Protein AF-A0A978RY92-F1 (afdb_monomer)

Nearest PDB structures (foldseek):
  8hqz-assembly1_H  TM=3.160E-01  e=8.932E-01  Escherichia phage DT57C
  1la2-assembly1_C  TM=4.150E-01  e=4.196E+00  Saccharomyces cerevisiae
  1p1h-assembly1_C  TM=4.274E-01  e=4.726E+00  Saccharomyces cerevisiae
  1p1k-assembly1_B-2  TM=3.735E-01  e=3.116E+00  Saccharomyces cerevisiae
  1p1h-assembly1_D  TM=3.643E-01  e=3.116E+00  Saccharomyces cerevisiae

Solvent-accessible surface area (backbone atoms only — not comparable to full-atom values): 5721 Å² total; per-residue (Å²): 141,58,68,69,63,53,50,52,52,56,50,52,68,73,40,72,51,54,37,87,86,80,67,46,41,30,78,79,38,58,84,89,33,28,59,45,77,81,47,80,47,78,46,82,42,79,45,82,45,76,46,75,44,98,87,73,44,82,44,81,46,79,48,80,45,79,46,44,33,36,36,36,34,26,54,72,78,71,52,68,51,76,45,49,44,70,82,64,69,59,71,83,123

Radius of gyration: 19.97 Å; Cα contacts (8 Å, |Δi|>4): 140; chains: 1; bounding box: 44×35×52 Å

Mean predicted aligned error: 12.14 Å

Sequence (93 aa):
MKFWEDLWQNTKRAFSTSCPKCKKNDADLPSEKRIHRFVVKKHPHYHHHYHQGHDGKLHHQMTIDWEKTVELSCQNCGHTWTIKETEYGWRNR

pLDDT: mean 73.43, std 16.72, range [36.53, 93.31]

Secondary structure (DSSP, 8-state):
--HHHHHHHHHHHTT--B-TTT--BGGGS-GGGSEEEEEEEEEEEEEEEEEE-TTSPEEEEEEEEEEEEEEEEETTT--EEEEEGGGGT----

Foldseek 3Di:
DCVVVVVVVVVVLLQQDQDPVPRDGQVNDDPQQHKDWDDKDKDKDKDWDWDQDPVRDIDIDIDIDIWIKIWIAGSNPRDIDIDTPVVSVPPDD

Structure (mmCIF, N/CA/C/O backbone):
data_AF-A0A978RY92-F1
#
_entry.id   AF-A0A978RY92-F1
#
loop_
_atom_site.group_PDB
_atom_site.id
_atom_site.type_symbol
_atom_site.label_atom_id
_atom_site.label_alt_id
_atom_site.label_comp_id
_atom_site.label_asym_id
_atom_site.label_entity_id
_atom_site.label_seq_id
_atom_site.pdbx_PDB_ins_code
_atom_site.Cartn_x
_atom_site.Cartn_y
_atom_site.Cartn_z
_atom_site.occupancy
_atom_site.B_iso_or_equiv
_atom_site.auth_seq_id
_atom_site.auth_comp_id
_atom_site.auth_asym_id
_atom_site.auth_atom_id
_atom_site.pdbx_PDB_model_num
ATOM 1 N N . MET A 1 1 ? 12.267 -25.031 20.173 1.00 44.38 1 MET A N 1
ATOM 2 C CA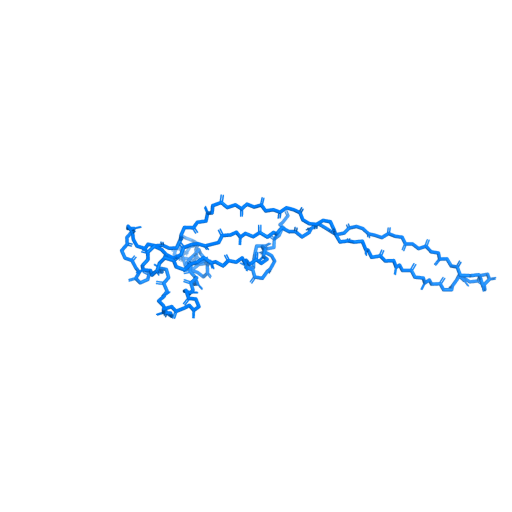 . MET A 1 1 ? 11.134 -24.776 19.259 1.00 44.38 1 MET A CA 1
ATOM 3 C C . MET A 1 1 ? 10.707 -23.320 19.442 1.00 44.38 1 MET A C 1
ATOM 5 O O . MET A 1 1 ? 10.224 -23.006 20.515 1.00 44.38 1 MET A O 1
ATOM 9 N N . LYS A 1 2 ? 10.988 -22.425 18.481 1.00 56.38 2 LYS A N 1
ATOM 10 C CA . LYS A 1 2 ? 10.624 -20.982 18.528 1.00 56.38 2 LYS A CA 1
ATOM 11 C C . LYS A 1 2 ? 10.001 -20.456 17.225 1.00 56.38 2 LYS A C 1
ATOM 13 O O . LYS A 1 2 ? 9.631 -19.297 17.134 1.00 56.38 2 LYS A O 1
ATOM 18 N N . PHE A 1 3 ? 9.841 -21.327 16.227 1.00 55.97 3 PHE A N 1
ATOM 19 C CA . PHE A 1 3 ? 9.391 -20.949 14.887 1.00 55.97 3 PHE A CA 1
ATOM 20 C C . PHE A 1 3 ? 8.003 -20.288 14.881 1.00 55.97 3 PHE A C 1
ATOM 22 O O . PHE A 1 3 ? 7.800 -19.326 14.156 1.00 55.97 3 PHE A O 1
ATOM 29 N N . TRP A 1 4 ? 7.072 -20.758 15.719 1.00 44.50 4 TRP A N 1
ATOM 30 C CA . TRP A 1 4 ? 5.702 -20.234 15.777 1.00 44.50 4 TRP A CA 1
ATOM 31 C C . TRP A 1 4 ? 5.578 -18.878 16.488 1.00 44.50 4 TRP A C 1
ATOM 33 O O . TRP A 1 4 ? 4.825 -18.025 16.024 1.00 44.50 4 TRP A O 1
ATOM 43 N N . GLU A 1 5 ? 6.335 -18.643 17.563 1.00 47.00 5 GLU A N 1
ATOM 44 C CA . GLU A 1 5 ? 6.367 -17.335 18.240 1.00 47.00 5 GLU A CA 1
ATOM 45 C C . GLU A 1 5 ? 7.045 -16.266 17.376 1.00 47.00 5 GLU A C 1
ATOM 47 O O . GLU A 1 5 ? 6.540 -15.147 17.290 1.00 47.00 5 GLU A O 1
ATOM 52 N N . ASP A 1 6 ? 8.120 -16.619 16.662 1.00 47.19 6 ASP A N 1
ATOM 53 C CA . ASP A 1 6 ? 8.768 -15.735 15.685 1.00 47.19 6 ASP A CA 1
ATOM 54 C C . ASP A 1 6 ? 7.877 -15.466 14.462 1.00 47.19 6 ASP A C 1
ATOM 56 O O . ASP A 1 6 ? 7.851 -14.341 13.956 1.00 47.19 6 ASP A O 1
ATOM 60 N N . LEU A 1 7 ? 7.086 -16.451 14.008 1.00 45.19 7 LEU A N 1
ATOM 61 C CA . LEU A 1 7 ? 6.098 -16.238 12.944 1.00 45.19 7 LEU A CA 1
ATOM 62 C C . LEU A 1 7 ? 4.996 -15.273 13.388 1.00 45.19 7 LEU A C 1
ATOM 64 O O . LEU A 1 7 ? 4.593 -14.414 12.610 1.00 45.19 7 LEU A O 1
ATOM 68 N N . TRP A 1 8 ? 4.532 -15.398 14.635 1.00 46.56 8 TRP A N 1
ATOM 69 C CA . TRP A 1 8 ? 3.501 -14.540 15.221 1.00 46.56 8 TRP A CA 1
ATOM 70 C C . TRP A 1 8 ? 4.005 -13.113 15.491 1.00 46.56 8 TRP A C 1
ATOM 72 O O . TRP A 1 8 ? 3.284 -12.134 15.300 1.00 46.56 8 TRP A O 1
ATOM 82 N N . GLN A 1 9 ? 5.264 -12.964 15.909 1.00 43.72 9 GLN A N 1
ATOM 83 C CA . GLN A 1 9 ? 5.929 -11.664 16.050 1.00 43.72 9 GLN A CA 1
ATOM 84 C C . GLN A 1 9 ? 6.149 -10.993 14.679 1.00 43.72 9 GLN A C 1
ATOM 86 O O . GLN A 1 9 ? 5.900 -9.793 14.539 1.00 43.72 9 GLN A O 1
ATOM 91 N N . ASN A 1 10 ? 6.534 -11.751 13.643 1.00 42.38 10 ASN A N 1
ATOM 92 C CA . ASN A 1 10 ? 6.671 -11.221 12.279 1.00 42.38 10 ASN A CA 1
ATOM 93 C C . ASN A 1 10 ? 5.325 -10.868 11.637 1.00 42.38 10 ASN A C 1
ATOM 95 O O . ASN A 1 10 ? 5.240 -9.854 10.945 1.00 42.38 10 ASN A O 1
ATOM 99 N N . THR A 1 11 ? 4.259 -11.633 11.892 1.00 44.16 11 THR A N 1
ATOM 100 C CA . THR A 1 11 ? 2.914 -11.249 11.444 1.00 44.16 11 THR A CA 1
ATOM 101 C C . THR A 1 11 ? 2.408 -10.027 12.198 1.00 44.16 11 THR A C 1
ATOM 103 O O . THR A 1 11 ? 1.885 -9.130 11.551 1.00 44.16 11 THR A O 1
ATOM 106 N N . LYS A 1 12 ? 2.654 -9.889 13.511 1.00 42.47 12 LYS A N 1
ATOM 107 C CA . LYS A 1 12 ? 2.370 -8.652 14.276 1.00 42.47 12 LYS A CA 1
ATOM 108 C C . LYS A 1 12 ? 3.036 -7.408 13.691 1.00 42.47 12 LYS A C 1
ATOM 110 O O . LYS A 1 12 ? 2.421 -6.345 13.689 1.00 42.47 12 LYS A O 1
ATOM 115 N N . ARG A 1 13 ? 4.245 -7.533 13.137 1.00 41.19 13 ARG A N 1
ATOM 116 C CA . ARG A 1 13 ? 4.917 -6.432 12.425 1.00 41.19 13 ARG A CA 1
ATOM 117 C C . ARG A 1 13 ? 4.191 -6.001 11.144 1.00 41.19 13 ARG A C 1
ATOM 119 O O . ARG A 1 13 ? 4.333 -4.853 10.743 1.00 41.19 13 ARG A O 1
ATOM 126 N N . ALA A 1 14 ? 3.368 -6.872 10.558 1.00 41.19 14 ALA A N 1
ATOM 127 C CA . ALA A 1 14 ? 2.467 -6.546 9.452 1.00 41.19 14 ALA A CA 1
ATOM 128 C C . ALA A 1 14 ? 1.118 -5.929 9.904 1.00 41.19 14 ALA A C 1
ATOM 130 O O . ALA A 1 14 ? 0.330 -5.531 9.050 1.00 41.19 14 ALA A O 1
ATOM 131 N N . PHE A 1 15 ? 0.864 -5.806 11.218 1.00 49.31 15 PHE A N 1
ATOM 132 C CA . PHE A 1 15 ? -0.351 -5.217 11.817 1.00 49.31 15 PHE A CA 1
ATOM 133 C C . PHE A 1 15 ? -0.125 -3.832 12.463 1.00 49.31 15 PHE A C 1
ATOM 135 O O . PHE A 1 15 ? -0.980 -3.336 13.198 1.00 49.31 15 PHE A O 1
ATOM 142 N N . SER A 1 16 ? 0.997 -3.154 12.196 1.00 54.69 16 SER A N 1
ATOM 143 C CA . SER A 1 16 ? 1.218 -1.765 12.644 1.00 54.69 16 SER A CA 1
ATOM 144 C C . SER A 1 16 ? 0.543 -0.743 11.725 1.00 54.69 16 SER A C 1
ATOM 146 O O . SER A 1 16 ? 1.140 0.248 11.314 1.00 54.69 16 SER A O 1
ATOM 148 N N . THR A 1 17 ? -0.723 -0.971 11.387 1.00 68.25 17 THR A N 1
ATOM 149 C CA . THR A 1 17 ? -1.532 0.030 10.703 1.00 68.25 17 THR A CA 1
ATOM 150 C C . THR A 1 17 ? -2.022 1.030 11.737 1.00 68.25 17 THR A C 1
ATOM 152 O O . THR A 1 17 ? -2.991 0.781 12.450 1.00 68.25 17 THR A O 1
ATOM 155 N N . SER A 1 18 ? -1.352 2.167 11.865 1.00 80.62 18 SER A N 1
ATOM 156 C CA . SER A 1 18 ? -1.909 3.288 12.619 1.00 80.62 18 SER A CA 1
ATOM 157 C C . SER A 1 18 ? -2.849 4.067 11.710 1.00 80.62 18 SER A C 1
ATOM 159 O O . SER A 1 18 ? -2.481 4.438 10.597 1.00 80.62 18 SER A O 1
ATOM 161 N N . CYS A 1 19 ? -4.064 4.351 12.172 1.00 83.38 19 CYS A N 1
ATOM 162 C CA . CYS A 1 19 ? -4.923 5.287 11.459 1.00 83.38 19 CYS A CA 1
ATOM 163 C C . CYS A 1 19 ? -4.278 6.684 11.494 1.00 83.38 19 CYS A C 1
ATOM 165 O O . CYS A 1 19 ? -4.079 7.212 12.592 1.00 83.38 19 CYS A O 1
ATOM 167 N N . PRO A 1 20 ? -3.994 7.330 10.350 1.00 83.81 20 PRO A N 1
ATOM 168 C CA . PRO A 1 20 ? -3.319 8.628 10.333 1.00 83.81 20 PRO A CA 1
ATOM 169 C C . PRO A 1 20 ? -4.161 9.734 10.984 1.00 83.81 20 PRO A C 1
ATOM 171 O O . PRO A 1 20 ? -3.615 10.690 11.530 1.00 83.81 20 PRO A O 1
ATOM 174 N N . LYS A 1 21 ? -5.493 9.581 10.995 1.00 87.88 21 LYS A N 1
ATOM 175 C CA . LYS A 1 21 ? -6.417 10.556 11.586 1.00 87.88 21 LYS A CA 1
ATOM 176 C C . LYS A 1 21 ? -6.519 10.436 13.105 1.00 87.88 21 LYS A C 1
ATOM 178 O O . LYS A 1 21 ? -6.346 11.424 13.808 1.00 87.88 21 LYS A O 1
ATOM 183 N N . CYS A 1 22 ? -6.816 9.245 13.630 1.00 87.56 22 CYS A N 1
ATOM 184 C CA . CYS A 1 22 ? -7.033 9.058 15.072 1.00 87.56 22 CYS A CA 1
ATOM 185 C C . CYS A 1 22 ? -5.813 8.503 15.820 1.00 87.56 22 CYS A C 1
ATOM 187 O O . CYS A 1 22 ? -5.893 8.297 17.029 1.00 87.56 22 CYS A O 1
ATOM 189 N N . LYS A 1 23 ? -4.708 8.231 15.110 1.00 85.00 23 LYS A N 1
ATOM 190 C CA . LYS A 1 23 ? -3.436 7.695 15.630 1.00 85.00 23 LYS A CA 1
ATOM 191 C C . LYS A 1 23 ? -3.581 6.411 16.457 1.00 85.00 23 LYS A C 1
ATOM 193 O O . LYS A 1 23 ? -2.713 6.085 17.258 1.00 85.00 23 LYS A O 1
ATOM 198 N N . LYS A 1 24 ? -4.686 5.682 16.275 1.00 83.19 24 LYS A N 1
ATOM 199 C CA . LYS A 1 24 ? -4.918 4.378 16.905 1.00 83.19 24 LYS A CA 1
ATOM 200 C C . LYS A 1 24 ? -4.299 3.299 16.037 1.00 83.19 24 LYS A C 1
ATOM 202 O O . LYS A 1 24 ? -4.520 3.307 14.826 1.00 83.19 24 LYS A O 1
ATOM 207 N N . ASN A 1 25 ? -3.552 2.396 16.660 1.00 81.69 25 ASN A N 1
ATOM 208 C CA . ASN A 1 25 ? -3.050 1.213 15.980 1.00 81.69 25 ASN A CA 1
ATOM 209 C C . ASN A 1 25 ? -4.166 0.189 15.847 1.00 81.69 25 ASN A C 1
ATOM 211 O O . ASN A 1 25 ? -4.943 -0.000 16.780 1.00 81.69 25 ASN A O 1
ATOM 215 N N . ASP A 1 26 ? -4.196 -0.504 14.715 1.00 79.06 26 ASP A N 1
ATOM 216 C CA . ASP A 1 26 ? -5.105 -1.621 14.475 1.00 79.06 26 ASP A CA 1
ATOM 217 C C . ASP A 1 26 ? -5.043 -2.679 15.585 1.00 79.06 26 ASP A C 1
ATOM 219 O O . ASP A 1 26 ? -6.073 -3.116 16.096 1.00 79.06 26 ASP A O 1
ATOM 223 N N . ALA A 1 27 ? -3.825 -3.019 16.020 1.00 76.19 27 ALA A N 1
ATOM 224 C CA . ALA A 1 27 ? -3.580 -4.017 17.058 1.00 76.19 27 ALA A CA 1
ATOM 225 C C . ALA A 1 27 ? -4.209 -3.670 18.422 1.00 76.19 27 ALA A C 1
ATOM 227 O O . ALA A 1 27 ? -4.501 -4.580 19.197 1.00 76.19 27 ALA A O 1
ATOM 228 N N . ASP A 1 28 ? -4.434 -2.380 18.697 1.00 79.88 28 ASP A N 1
ATOM 229 C CA . ASP A 1 28 ? -5.023 -1.884 19.947 1.00 79.88 28 ASP A CA 1
ATOM 230 C C . ASP A 1 28 ? -6.556 -1.741 19.864 1.00 79.88 28 ASP A C 1
ATOM 232 O O . ASP A 1 28 ? -7.205 -1.379 20.849 1.00 79.88 28 ASP A O 1
ATOM 236 N N . LEU A 1 29 ? -7.159 -1.978 18.691 1.00 75.06 29 LEU A N 1
ATOM 237 C CA . LEU A 1 29 ? -8.598 -1.840 18.475 1.00 75.06 29 LEU A CA 1
ATOM 238 C C . LEU A 1 29 ? -9.316 -3.193 18.648 1.00 75.06 29 LEU A C 1
ATOM 240 O O . LEU A 1 29 ? -8.817 -4.233 18.197 1.00 75.06 29 LEU A O 1
ATOM 244 N N . PRO A 1 30 ? -10.516 -3.206 19.266 1.00 79.56 30 PRO A N 1
ATOM 245 C CA . PRO A 1 30 ? -11.362 -4.397 19.279 1.00 79.56 30 PRO A CA 1
ATOM 246 C C . PRO A 1 30 ? -11.703 -4.801 17.840 1.00 79.56 30 PRO A C 1
ATOM 248 O O . PRO A 1 30 ? -11.730 -3.948 16.953 1.00 79.56 30 PRO A O 1
ATOM 251 N N . SER A 1 31 ? -11.967 -6.089 17.598 1.00 74.88 31 SER A N 1
ATOM 252 C CA . SER A 1 31 ? -12.149 -6.661 16.251 1.00 74.88 31 SER A CA 1
ATOM 253 C C . SER A 1 31 ? -13.126 -5.880 15.368 1.00 74.88 31 SER A C 1
ATOM 255 O O . SER A 1 31 ? -12.861 -5.701 14.187 1.00 74.88 31 SER A O 1
ATOM 257 N N . GLU A 1 32 ? -14.204 -5.357 15.950 1.00 79.25 32 GLU A N 1
ATOM 258 C CA . GLU A 1 32 ? -15.244 -4.576 15.262 1.00 79.25 32 GLU A CA 1
ATOM 259 C C . GLU A 1 32 ? -14.796 -3.164 14.845 1.00 79.25 32 GLU A C 1
ATOM 261 O O . GLU A 1 32 ? -15.428 -2.532 14.005 1.00 79.25 32 GLU A O 1
ATOM 266 N N . LYS A 1 33 ? -13.712 -2.645 15.435 1.00 78.94 33 LYS A N 1
ATOM 267 C CA . LYS A 1 33 ? -13.183 -1.293 15.186 1.00 78.94 33 LYS A CA 1
ATOM 268 C C . LYS A 1 33 ? -11.853 -1.291 14.436 1.00 78.94 33 LYS A C 1
ATOM 270 O O . LYS A 1 33 ? -11.266 -0.219 14.264 1.00 78.94 33 LYS A O 1
ATOM 275 N N . ARG A 1 34 ? -11.383 -2.460 13.996 1.00 81.38 34 ARG A N 1
ATOM 276 C CA . ARG A 1 34 ? -10.128 -2.624 13.255 1.00 81.38 34 ARG A CA 1
ATOM 277 C C . ARG A 1 34 ? -10.131 -1.882 11.923 1.00 81.38 34 ARG A C 1
ATOM 279 O O . ARG A 1 34 ? -11.155 -1.423 11.425 1.00 81.38 34 ARG A O 1
ATOM 286 N N . ILE A 1 35 ? -8.955 -1.709 11.352 1.00 83.94 35 ILE A N 1
ATOM 287 C CA . ILE A 1 35 ? -8.747 -1.071 10.063 1.00 83.94 35 ILE A CA 1
ATOM 288 C C . ILE A 1 35 ? -8.971 -2.131 8.986 1.00 83.94 35 ILE A C 1
ATOM 290 O O . ILE A 1 35 ? -8.227 -3.099 8.862 1.00 83.94 35 ILE A O 1
ATOM 294 N N . HIS A 1 36 ? -10.036 -1.957 8.213 1.00 82.69 36 HIS A N 1
ATOM 295 C CA . HIS A 1 36 ? -10.407 -2.876 7.148 1.00 82.69 36 HIS A CA 1
ATOM 296 C C . HIS A 1 36 ? -9.677 -2.541 5.845 1.00 82.69 36 HIS A C 1
ATOM 298 O O . HIS A 1 36 ? -9.380 -1.380 5.558 1.00 82.69 36 HIS A O 1
ATOM 304 N N . ARG A 1 37 ? -9.448 -3.573 5.029 1.00 79.81 37 ARG A N 1
ATOM 305 C CA . ARG A 1 37 ? -8.822 -3.502 3.705 1.00 79.81 37 ARG A CA 1
ATOM 306 C C . ARG A 1 37 ? -9.846 -3.914 2.656 1.00 79.81 37 ARG A C 1
ATOM 308 O O . ARG A 1 37 ? -10.326 -5.042 2.709 1.00 79.81 37 ARG A O 1
ATOM 315 N N . PHE A 1 38 ? -10.161 -3.032 1.710 1.00 71.44 38 PHE A N 1
ATOM 316 C CA . PHE A 1 38 ? -11.306 -3.258 0.816 1.00 71.44 38 PHE A CA 1
ATOM 317 C C . PHE A 1 38 ? -10.967 -3.314 -0.674 1.00 71.44 38 PHE A C 1
ATOM 319 O O . PHE A 1 38 ? -11.625 -4.051 -1.403 1.00 71.44 38 PHE A O 1
ATOM 326 N N . VAL A 1 39 ? -9.949 -2.592 -1.155 1.00 67.38 39 VAL A N 1
ATOM 327 C CA . VAL A 1 39 ? -9.729 -2.462 -2.608 1.00 67.38 39 VAL A CA 1
ATOM 328 C C . VAL A 1 39 ? -8.249 -2.507 -2.953 1.00 67.38 39 VAL A C 1
ATOM 330 O O . VAL A 1 39 ? -7.455 -1.805 -2.336 1.00 67.38 39 VAL A O 1
ATOM 333 N N . VAL A 1 40 ? -7.892 -3.309 -3.962 1.00 74.00 40 VAL A N 1
ATOM 334 C CA . VAL A 1 40 ? -6.569 -3.300 -4.601 1.00 74.00 40 VAL A CA 1
ATOM 335 C C . VAL A 1 40 ? -6.712 -2.715 -6.005 1.00 74.00 40 VAL A C 1
ATOM 337 O O . VAL A 1 40 ? -7.390 -3.308 -6.843 1.00 74.00 40 VAL A O 1
ATOM 340 N N . LYS A 1 41 ? -6.076 -1.575 -6.286 1.00 74.31 41 LYS 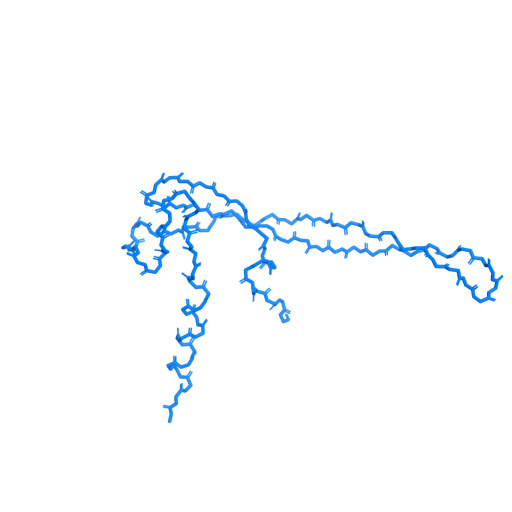A N 1
ATOM 341 C CA . LYS A 1 41 ? -5.977 -1.019 -7.648 1.00 74.31 41 LYS A CA 1
ATOM 342 C C . LYS A 1 41 ? -4.571 -1.252 -8.189 1.00 74.31 41 LYS A C 1
ATOM 344 O O . LYS A 1 41 ? -3.603 -1.150 -7.447 1.00 74.31 41 LYS A O 1
ATOM 349 N N . LYS A 1 42 ? -4.455 -1.587 -9.476 1.00 77.44 42 LYS A N 1
ATOM 350 C CA . LYS A 1 42 ? -3.171 -1.735 -10.178 1.00 77.44 42 LYS A CA 1
ATOM 351 C C . LYS A 1 42 ? -2.965 -0.527 -11.086 1.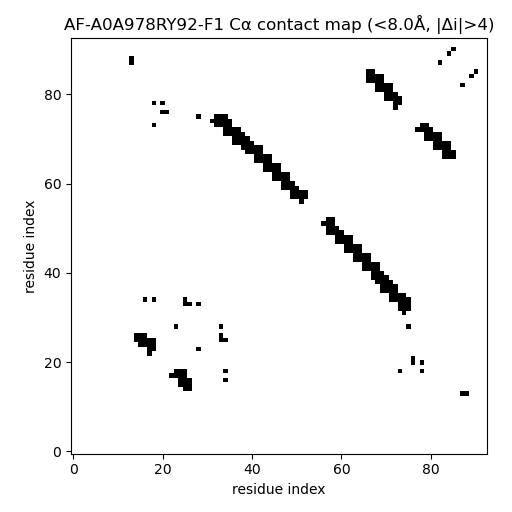00 77.44 42 LYS A C 1
ATOM 353 O O . LYS A 1 42 ? -3.790 -0.283 -11.961 1.00 77.44 42 LYS A O 1
ATOM 358 N N . HIS A 1 43 ? -1.876 0.197 -10.883 1.00 74.88 43 HIS A N 1
ATOM 359 C CA . HIS A 1 43 ? -1.465 1.338 -11.687 1.00 74.88 43 HIS A CA 1
ATOM 360 C C . HIS A 1 43 ? -0.190 0.969 -12.459 1.00 74.88 43 HIS A C 1
ATOM 362 O O . HIS A 1 43 ? 0.830 0.691 -11.823 1.00 74.88 43 HIS A O 1
ATOM 368 N N . PRO A 1 44 ? -0.225 0.915 -13.803 1.00 80.38 44 PRO A N 1
ATOM 369 C CA . PRO A 1 44 ? 0.984 0.745 -14.597 1.00 80.38 44 PRO A CA 1
ATOM 370 C C . PRO A 1 44 ? 1.783 2.051 -14.600 1.00 80.38 44 PRO A C 1
ATOM 372 O O . PRO A 1 44 ? 1.255 3.115 -14.924 1.00 80.38 44 PRO A O 1
ATOM 375 N N . HIS A 1 45 ? 3.060 1.959 -14.261 1.00 78.69 45 HIS A N 1
ATOM 376 C CA . HIS A 1 45 ? 4.035 3.037 -14.340 1.00 78.69 45 HIS A CA 1
ATOM 377 C C . HIS A 1 45 ? 5.011 2.722 -15.465 1.00 78.69 45 HIS A C 1
ATOM 379 O O . HIS A 1 45 ? 5.672 1.685 -15.470 1.00 78.69 45 HIS A O 1
ATOM 385 N N . TYR A 1 46 ? 5.069 3.614 -16.444 1.00 85.25 46 TYR A N 1
ATOM 386 C CA . TYR A 1 46 ? 5.926 3.468 -17.610 1.00 85.25 46 TYR A CA 1
ATOM 387 C C . TYR A 1 46 ? 7.211 4.258 -17.393 1.00 85.25 46 TYR A C 1
ATOM 389 O O . TYR A 1 46 ? 7.178 5.475 -17.212 1.00 85.25 46 TYR A O 1
ATOM 397 N N . HIS A 1 47 ? 8.346 3.572 -17.432 1.00 83.25 47 HIS A N 1
ATOM 398 C CA . HIS A 1 47 ? 9.662 4.182 -17.315 1.00 83.25 47 HIS A CA 1
ATOM 399 C C . HIS A 1 47 ? 10.347 4.170 -1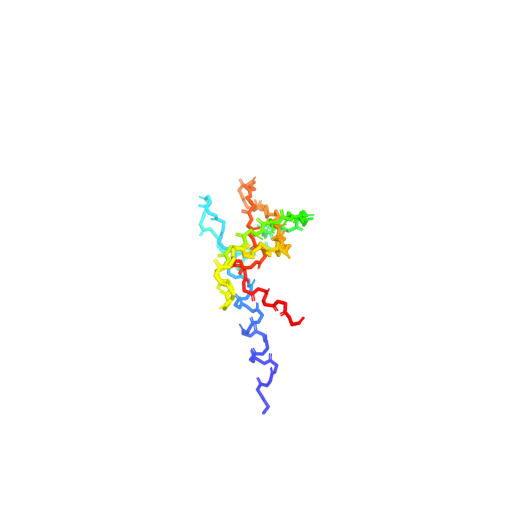8.680 1.00 83.25 47 HIS A C 1
ATOM 401 O O . HIS A 1 47 ? 10.479 3.128 -19.324 1.00 83.25 47 HIS A O 1
ATOM 407 N N . HIS A 1 48 ? 10.774 5.348 -19.128 1.00 89.88 48 HIS A N 1
ATOM 408 C CA . HIS A 1 48 ? 11.503 5.523 -20.378 1.00 89.88 48 HIS A CA 1
ATOM 409 C C . HIS A 1 48 ? 12.979 5.745 -20.053 1.00 89.88 48 HIS A C 1
ATOM 411 O O . HIS A 1 48 ? 13.334 6.727 -19.404 1.00 89.88 48 HIS A O 1
ATOM 417 N N . HIS A 1 49 ? 13.828 4.839 -20.520 1.00 87.06 49 HIS A N 1
ATOM 418 C CA . HIS A 1 49 ? 15.274 4.882 -20.350 1.00 87.06 49 HIS A CA 1
ATOM 419 C C . HIS A 1 49 ? 15.914 5.212 -21.692 1.00 87.06 49 HIS A C 1
ATOM 421 O O . HIS A 1 49 ? 15.616 4.576 -22.703 1.00 87.06 49 HIS A O 1
ATOM 427 N N . TYR A 1 50 ? 16.807 6.194 -21.701 1.00 91.44 50 TYR A N 1
ATOM 428 C CA . TYR A 1 50 ? 17.610 6.533 -22.870 1.00 91.44 50 TYR A CA 1
ATOM 429 C C . TYR A 1 50 ? 19.076 6.343 -22.503 1.00 91.44 50 TYR A C 1
ATOM 431 O O . TYR A 1 50 ? 19.537 6.902 -21.511 1.00 91.44 50 TYR A O 1
ATOM 439 N N . HIS A 1 51 ? 19.800 5.541 -23.276 1.00 88.62 51 HIS A N 1
ATOM 440 C CA . HIS A 1 51 ? 21.228 5.315 -23.067 1.00 88.62 51 HIS A CA 1
ATOM 441 C C . HIS A 1 51 ? 21.981 5.458 -24.385 1.00 88.62 51 HIS A C 1
ATOM 443 O O . HIS A 1 51 ? 21.452 5.141 -25.448 1.00 88.62 51 HIS A O 1
ATOM 449 N N . GLN A 1 52 ? 23.210 5.964 -24.325 1.00 93.31 52 GLN A N 1
ATOM 450 C CA . GLN A 1 52 ? 24.066 6.040 -25.501 1.00 93.31 52 GLN A CA 1
ATOM 451 C C . GLN A 1 52 ? 24.733 4.679 -25.722 1.00 93.31 52 GLN A C 1
ATOM 453 O O . GLN A 1 52 ? 25.418 4.165 -24.838 1.00 93.31 52 GLN A O 1
ATOM 458 N N . GLY A 1 53 ? 24.491 4.080 -26.884 1.00 87.25 53 GLY A N 1
ATOM 459 C CA . GLY A 1 53 ? 25.137 2.853 -27.321 1.00 87.25 53 GLY A CA 1
ATOM 460 C C . GLY A 1 53 ? 26.616 3.072 -27.637 1.00 87.25 53 GLY A C 1
ATOM 461 O O . GLY A 1 53 ? 27.071 4.191 -27.878 1.00 87.25 53 GLY A O 1
ATOM 462 N N . HIS A 1 54 ? 27.379 1.978 -27.672 1.00 85.62 54 HIS A N 1
ATOM 463 C CA . HIS A 1 54 ? 28.794 1.987 -28.070 1.00 85.62 54 HIS A CA 1
ATOM 464 C C . HIS A 1 54 ? 29.022 2.488 -29.509 1.00 85.62 54 HIS A C 1
ATOM 466 O O . HIS A 1 54 ? 30.130 2.885 -29.855 1.00 85.62 54 HIS A O 1
ATOM 472 N N . ASP A 1 55 ? 27.983 2.482 -30.343 1.00 91.31 55 ASP A N 1
ATOM 473 C CA . ASP A 1 55 ? 27.962 3.035 -31.699 1.00 91.31 55 ASP A CA 1
ATOM 474 C C . ASP A 1 55 ? 27.675 4.551 -31.732 1.00 91.31 55 ASP A C 1
ATOM 476 O O . ASP A 1 55 ? 27.530 5.136 -32.805 1.00 91.31 55 ASP A O 1
ATOM 480 N N . GLY A 1 56 ? 27.575 5.193 -30.563 1.00 89.31 56 GLY A N 1
ATOM 481 C CA . GLY A 1 56 ? 27.296 6.618 -30.408 1.00 89.31 56 GLY A CA 1
ATOM 482 C C . GLY A 1 56 ? 25.821 6.995 -30.565 1.00 89.31 56 GLY A C 1
ATOM 483 O O . GLY A 1 56 ? 25.492 8.174 -30.406 1.00 89.31 56 GLY A O 1
ATOM 484 N N . LYS A 1 57 ? 24.924 6.036 -30.841 1.00 90.94 57 LYS A N 1
ATOM 485 C CA . LYS A 1 57 ? 23.488 6.293 -31.020 1.00 90.94 57 LYS A CA 1
ATOM 486 C C . LYS A 1 57 ? 22.740 6.286 -29.694 1.00 90.94 57 LYS A C 1
ATOM 488 O O . LYS A 1 57 ? 23.100 5.585 -28.757 1.00 90.94 57 LYS A O 1
ATOM 493 N N . LEU A 1 58 ? 21.658 7.056 -29.622 1.00 88.94 58 LEU A N 1
ATOM 494 C CA . LEU A 1 58 ? 20.724 7.008 -28.499 1.00 88.94 58 LEU A CA 1
ATOM 495 C C . LEU A 1 58 ? 19.784 5.815 -28.666 1.00 88.94 58 LEU A C 1
ATOM 497 O O . LEU A 1 58 ? 19.022 5.741 -29.628 1.00 88.94 58 LEU A O 1
ATOM 501 N N . HIS A 1 59 ? 19.834 4.889 -27.718 1.00 88.81 59 HIS A N 1
ATOM 502 C CA . HIS A 1 59 ? 18.921 3.763 -27.616 1.00 88.81 59 HIS A CA 1
ATOM 503 C C . HIS A 1 59 ? 17.804 4.104 -26.633 1.00 88.81 59 HIS A C 1
ATOM 505 O O . HIS A 1 59 ? 18.062 4.569 -25.520 1.00 88.81 59 HIS A O 1
ATOM 511 N N . HIS A 1 60 ? 16.561 3.855 -27.042 1.00 92.38 60 HIS A N 1
ATOM 512 C CA . HIS A 1 60 ? 15.382 3.982 -26.190 1.00 92.38 60 HIS A CA 1
ATOM 513 C C . HIS A 1 60 ? 14.953 2.600 -25.699 1.00 92.38 60 HIS A C 1
ATOM 515 O O . HIS A 1 60 ? 14.779 1.673 -26.486 1.00 92.38 60 HIS A O 1
ATOM 521 N N . GLN A 1 61 ? 14.777 2.469 -24.389 1.00 90.56 61 GLN A N 1
ATOM 522 C CA . GLN A 1 61 ? 14.241 1.283 -23.741 1.00 90.56 61 GLN A CA 1
ATOM 523 C C . GLN A 1 61 ? 13.069 1.689 -22.851 1.00 90.56 61 GLN A C 1
ATOM 525 O O . GLN A 1 61 ? 13.142 2.659 -22.101 1.00 90.56 61 GLN A O 1
ATOM 530 N N . MET A 1 62 ? 11.977 0.935 -22.921 1.00 89.06 62 MET A N 1
ATOM 531 C CA . MET A 1 62 ? 10.784 1.167 -22.115 1.00 89.06 62 MET A CA 1
ATOM 532 C C . MET A 1 62 ? 10.588 -0.003 -21.156 1.00 89.06 62 MET A C 1
ATOM 534 O O . MET A 1 62 ? 10.592 -1.158 -21.582 1.00 89.06 62 MET A O 1
ATOM 538 N N . THR A 1 63 ? 10.417 0.291 -19.870 1.00 86.31 63 THR A N 1
ATOM 539 C CA . THR A 1 63 ? 10.054 -0.698 -18.849 1.00 86.31 63 THR A CA 1
ATOM 540 C C . THR A 1 63 ? 8.708 -0.339 -18.228 1.00 86.31 63 THR A C 1
ATOM 542 O O . THR A 1 63 ? 8.309 0.827 -18.211 1.00 86.31 63 THR A O 1
ATOM 545 N N . ILE A 1 64 ? 7.978 -1.352 -17.760 1.00 82.25 64 ILE A N 1
ATOM 546 C CA . ILE A 1 64 ? 6.657 -1.194 -17.143 1.00 82.25 64 ILE A CA 1
ATOM 547 C C . ILE A 1 64 ? 6.719 -1.787 -15.741 1.00 82.25 64 ILE A C 1
ATOM 549 O O . ILE A 1 64 ? 6.957 -2.986 -15.594 1.00 82.25 64 ILE A O 1
ATOM 553 N N . ASP A 1 65 ? 6.448 -0.963 -14.738 1.00 79.00 65 ASP A N 1
ATOM 554 C CA . ASP A 1 65 ? 6.299 -1.371 -13.347 1.00 79.00 65 ASP A CA 1
ATOM 555 C C . ASP A 1 65 ? 4.826 -1.322 -12.945 1.00 79.00 65 ASP A C 1
ATOM 557 O O . ASP A 1 65 ? 4.098 -0.388 -13.271 1.00 79.00 65 ASP A O 1
ATOM 561 N N . TRP A 1 66 ? 4.353 -2.344 -12.236 1.00 75.50 66 TRP A N 1
ATOM 562 C CA . TRP A 1 66 ? 2.966 -2.403 -11.776 1.00 75.50 66 TRP A CA 1
ATOM 563 C C . TRP A 1 66 ? 2.903 -2.063 -10.295 1.00 75.50 66 TRP A C 1
ATOM 565 O O . TRP A 1 66 ? 3.276 -2.867 -9.441 1.00 75.50 66 TRP A O 1
ATOM 575 N N . GLU A 1 67 ? 2.373 -0.889 -9.977 1.00 78.31 67 GLU A N 1
ATOM 576 C CA . GLU A 1 67 ? 2.139 -0.485 -8.599 1.00 78.31 67 GLU A CA 1
ATOM 577 C C . GLU A 1 67 ? 0.749 -0.935 -8.158 1.00 78.31 67 GLU A C 1
ATOM 579 O O . GLU A 1 67 ? -0.255 -0.637 -8.803 1.00 78.31 67 GLU A O 1
ATOM 584 N N . LYS A 1 68 ? 0.670 -1.656 -7.041 1.00 76.94 68 LYS A N 1
ATOM 585 C CA . LYS A 1 68 ? -0.611 -1.957 -6.402 1.00 76.94 68 LYS A CA 1
ATOM 586 C C . LYS A 1 68 ? -0.851 -0.968 -5.277 1.00 76.94 68 LYS A C 1
ATOM 588 O O . LYS A 1 68 ? 0.000 -0.810 -4.404 1.00 76.94 68 LYS A O 1
ATOM 593 N N . THR A 1 69 ? -2.018 -0.348 -5.266 1.00 78.94 69 THR A N 1
ATOM 594 C CA . THR A 1 69 ? -2.489 0.487 -4.166 1.00 78.94 69 THR A CA 1
ATOM 595 C C . THR A 1 69 ? -3.604 -0.225 -3.423 1.00 78.94 69 THR A C 1
ATOM 597 O O . THR A 1 69 ? -4.383 -0.976 -4.010 1.00 78.94 69 THR A O 1
ATOM 600 N N . VAL A 1 70 ? -3.649 -0.025 -2.114 1.00 79.44 70 VAL A N 1
ATOM 601 C CA . VAL A 1 70 ? -4.592 -0.654 -1.201 1.00 79.44 70 VAL A CA 1
ATOM 602 C C . VAL A 1 70 ? -5.368 0.436 -0.481 1.00 79.44 70 VAL A C 1
ATOM 604 O O . VAL A 1 70 ? -4.765 1.323 0.119 1.00 79.44 70 VAL A O 1
ATOM 607 N N . GLU A 1 71 ? -6.694 0.356 -0.510 1.00 84.31 71 GLU A N 1
ATOM 608 C CA . GLU A 1 71 ? -7.551 1.226 0.295 1.00 84.31 71 GLU A CA 1
ATOM 609 C C . GLU A 1 71 ? -7.794 0.617 1.681 1.00 84.31 71 GLU A C 1
ATOM 611 O O . GLU A 1 71 ? -8.227 -0.537 1.813 1.00 84.31 71 GLU A O 1
ATOM 616 N N . LEU A 1 72 ? -7.501 1.416 2.704 1.00 85.00 72 LEU A N 1
ATOM 617 C CA . LEU A 1 72 ? -7.681 1.116 4.114 1.00 85.00 72 LEU A CA 1
ATOM 618 C C . LEU A 1 72 ? -8.778 2.006 4.700 1.00 85.00 72 LEU A C 1
ATOM 620 O O . LEU A 1 72 ? -8.903 3.176 4.340 1.00 85.00 72 LEU A O 1
ATOM 624 N N . SER A 1 73 ? -9.553 1.460 5.633 1.00 87.12 73 SER A N 1
ATOM 625 C CA . SER A 1 73 ? -10.646 2.159 6.305 1.00 87.12 73 SER A CA 1
ATOM 626 C C . SER A 1 73 ? -10.639 1.876 7.800 1.00 87.12 73 SER A C 1
ATOM 628 O O . SER A 1 73 ? -10.842 0.742 8.234 1.00 87.12 73 SER A O 1
ATOM 630 N N . CYS A 1 74 ? -10.415 2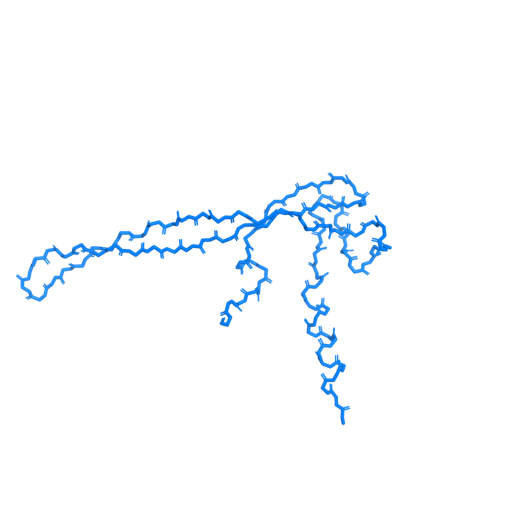.905 8.610 1.00 86.88 74 CYS A N 1
ATOM 631 C CA . CYS A 1 74 ? -10.435 2.797 10.061 1.00 86.88 74 CYS A CA 1
ATOM 632 C C . CYS A 1 74 ? -11.870 2.785 10.587 1.00 86.88 74 CYS A C 1
ATOM 634 O O . CYS A 1 74 ? -12.511 3.833 10.644 1.00 86.88 74 CYS A O 1
ATOM 636 N N . GLN A 1 75 ? -12.340 1.635 11.074 1.00 86.25 75 GLN A N 1
ATOM 637 C CA . GLN A 1 75 ? -13.690 1.510 11.634 1.00 86.25 75 GLN A CA 1
ATOM 638 C C . GLN A 1 75 ? -13.858 2.254 12.974 1.00 86.25 75 GLN A C 1
ATOM 640 O O . GLN A 1 75 ? -14.970 2.579 13.371 1.00 86.25 75 GLN A O 1
ATOM 645 N N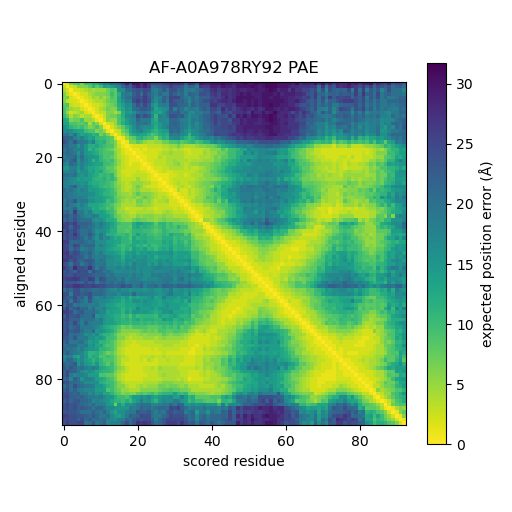 . ASN A 1 76 ? -12.762 2.613 13.655 1.00 86.88 76 ASN A N 1
ATOM 646 C CA . ASN A 1 76 ? -12.825 3.434 14.867 1.00 86.88 76 ASN A CA 1
ATOM 647 C C . ASN A 1 76 ? -13.195 4.910 14.610 1.00 86.88 76 ASN A C 1
ATOM 649 O O . ASN A 1 76 ? -13.796 5.538 15.475 1.00 86.88 76 ASN A O 1
ATOM 653 N N . CYS A 1 77 ? -12.808 5.495 13.470 1.00 87.75 77 CYS A N 1
ATOM 654 C CA . CYS A 1 77 ? -13.048 6.924 13.191 1.00 87.75 77 CYS A CA 1
ATOM 655 C C . CYS A 1 77 ? -13.633 7.221 11.800 1.00 87.75 77 CYS A C 1
ATOM 657 O O . CYS A 1 77 ? -13.777 8.389 11.436 1.00 87.75 77 CYS A O 1
ATOM 659 N N . GLY A 1 78 ? -13.917 6.184 11.010 1.00 87.62 78 GLY A N 1
ATOM 660 C CA . GLY A 1 78 ? -14.455 6.272 9.652 1.00 87.62 78 GLY A CA 1
ATOM 661 C C . GLY A 1 78 ? -13.482 6.822 8.606 1.00 87.62 78 GLY A C 1
ATOM 662 O O . GLY A 1 78 ? -13.885 7.083 7.478 1.00 87.62 78 GLY A O 1
ATOM 663 N N . HIS A 1 79 ? -12.213 7.055 8.954 1.00 88.44 79 HIS A N 1
ATOM 664 C CA . HIS A 1 79 ? -11.246 7.603 8.008 1.00 88.44 79 HIS A CA 1
ATOM 665 C C . HIS A 1 79 ? -10.776 6.544 7.017 1.00 88.44 79 HIS A C 1
ATOM 667 O O . HIS A 1 79 ? -10.358 5.463 7.428 1.00 88.44 79 HIS A O 1
ATOM 673 N N . THR A 1 80 ? -10.782 6.891 5.736 1.00 87.56 80 THR A N 1
ATOM 674 C CA . THR A 1 80 ? -10.243 6.076 4.652 1.00 87.56 80 THR A CA 1
ATOM 675 C C . THR A 1 80 ? -8.985 6.711 4.075 1.00 87.56 80 THR A C 1
ATOM 677 O O . THR A 1 80 ? -8.882 7.935 3.976 1.00 87.56 80 THR A O 1
ATOM 680 N N . TRP A 1 81 ? -8.012 5.883 3.706 1.00 86.00 81 TRP A N 1
ATOM 681 C CA . TRP A 1 81 ? -6.804 6.324 3.013 1.00 86.00 81 TRP A CA 1
ATOM 682 C C . TRP A 1 81 ? -6.270 5.219 2.110 1.00 86.00 81 TRP A C 1
ATOM 684 O O . TRP A 1 81 ? -6.557 4.038 2.290 1.00 86.00 81 TRP A O 1
ATOM 694 N N . THR A 1 82 ? -5.496 5.620 1.108 1.00 83.50 82 THR A N 1
ATOM 695 C CA . THR A 1 82 ? -4.858 4.698 0.170 1.00 83.50 82 THR A CA 1
ATOM 696 C C . THR A 1 82 ? -3.367 4.644 0.453 1.00 83.50 82 THR A C 1
ATOM 698 O O . THR A 1 82 ? -2.742 5.675 0.686 1.00 83.50 82 THR A O 1
ATOM 701 N N . ILE A 1 83 ? -2.805 3.444 0.409 1.00 77.00 83 ILE A N 1
ATOM 702 C CA . ILE A 1 83 ? -1.370 3.188 0.550 1.00 77.00 83 ILE A CA 1
ATOM 703 C C . ILE A 1 83 ? -0.866 2.392 -0.649 1.00 77.00 83 ILE A C 1
ATOM 705 O O . ILE A 1 83 ? -1.646 1.738 -1.344 1.00 77.00 83 ILE A O 1
ATOM 709 N N . LYS A 1 84 ? 0.444 2.394 -0.881 1.00 75.44 84 LYS A N 1
ATOM 710 C CA . LYS A 1 84 ? 1.075 1.480 -1.841 1.00 75.44 84 LYS A CA 1
ATOM 711 C C . LYS A 1 84 ? 1.347 0.142 -1.155 1.00 75.44 84 LYS A C 1
ATOM 713 O O . LYS A 1 84 ? 1.803 0.112 -0.018 1.00 75.44 84 LYS A O 1
ATOM 718 N N . GLU A 1 85 ? 1.120 -0.974 -1.844 1.00 69.12 85 GLU A N 1
ATOM 719 C CA . GLU A 1 85 ? 1.444 -2.316 -1.326 1.00 69.12 85 GLU A CA 1
ATOM 720 C C . GLU A 1 85 ? 2.941 -2.429 -0.967 1.00 69.12 85 GLU A C 1
ATOM 722 O O . GLU A 1 85 ? 3.302 -3.065 0.022 1.00 69.12 85 GLU A O 1
ATOM 727 N N . THR A 1 86 ? 3.805 -1.731 -1.714 1.00 60.94 86 THR A N 1
ATOM 728 C CA . THR A 1 86 ? 5.261 -1.664 -1.499 1.00 60.94 86 THR A CA 1
ATOM 729 C C . THR A 1 86 ? 5.672 -0.868 -0.258 1.00 60.94 86 THR A C 1
ATOM 731 O O . THR A 1 86 ? 6.660 -1.223 0.382 1.00 60.94 86 THR A O 1
ATOM 734 N N . GLU A 1 87 ? 4.903 0.154 0.132 1.00 56.28 87 GLU A N 1
ATOM 735 C CA . GLU A 1 87 ? 5.093 0.908 1.386 1.00 56.28 87 GLU A CA 1
ATOM 736 C C . GLU A 1 87 ? 4.801 0.030 2.613 1.00 56.28 87 GLU A C 1
ATOM 738 O O . GLU A 1 87 ? 5.298 0.264 3.711 1.00 56.28 87 GLU A O 1
ATOM 743 N N . TYR A 1 88 ? 4.050 -1.049 2.396 1.00 58.59 88 TYR A N 1
ATOM 744 C CA . TYR A 1 88 ? 3.599 -1.971 3.421 1.00 58.5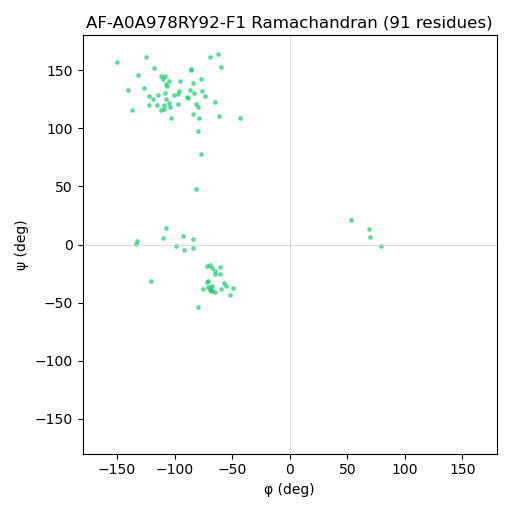9 88 TYR A CA 1
ATOM 745 C C . TYR A 1 88 ? 4.516 -3.174 3.657 1.00 58.59 88 TYR A C 1
ATOM 747 O O . TYR A 1 88 ? 4.158 -4.092 4.392 1.00 58.59 88 TYR A O 1
ATOM 755 N N . GLY A 1 89 ? 5.701 -3.203 3.039 1.00 43.25 89 GLY A N 1
ATOM 756 C CA . GLY A 1 89 ? 6.672 -4.280 3.246 1.00 43.25 89 GLY A CA 1
ATOM 757 C C . GLY A 1 89 ? 6.247 -5.642 2.684 1.00 43.25 89 GLY A C 1
ATOM 758 O O . GLY A 1 89 ? 6.901 -6.645 2.972 1.00 43.25 89 GLY A O 1
ATOM 759 N N . TRP A 1 90 ? 5.210 -5.708 1.840 1.00 48.94 90 TRP A N 1
ATOM 760 C CA . TRP A 1 90 ? 4.883 -6.914 1.076 1.00 48.94 90 TRP A CA 1
ATOM 761 C C . TRP A 1 90 ? 5.864 -6.991 -0.091 1.00 48.94 90 TRP A C 1
ATOM 763 O O . TRP A 1 90 ? 5.561 -6.616 -1.221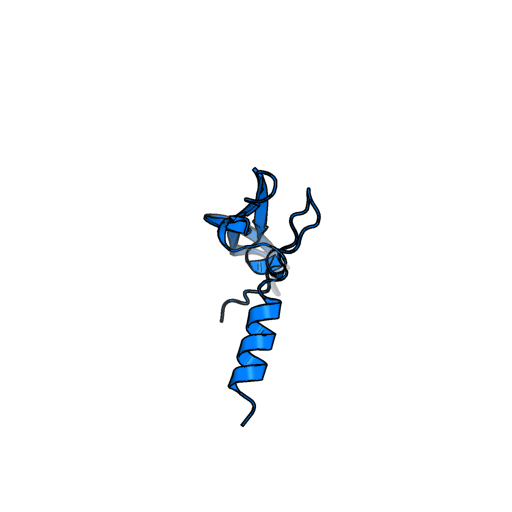 1.00 48.94 90 TRP A O 1
ATOM 773 N N . ARG A 1 91 ? 7.097 -7.426 0.187 1.00 40.53 91 ARG A N 1
ATOM 774 C CA . ARG A 1 91 ? 7.997 -7.848 -0.884 1.00 40.53 91 ARG A CA 1
ATOM 775 C C . ARG A 1 91 ? 7.321 -9.025 -1.581 1.00 40.53 91 ARG A C 1
ATOM 777 O O . ARG A 1 91 ? 7.201 -10.091 -0.979 1.00 40.53 91 ARG A O 1
ATOM 784 N N . ASN A 1 92 ? 6.872 -8.796 -2.819 1.00 36.53 92 ASN A N 1
ATOM 785 C CA . ASN A 1 92 ? 6.636 -9.849 -3.803 1.00 36.53 92 ASN A CA 1
ATOM 786 C C . ASN A 1 92 ? 7.829 -10.809 -3.707 1.00 36.53 92 ASN A C 1
ATOM 788 O O . ASN A 1 92 ? 8.954 -10.424 -4.030 1.00 36.53 92 ASN A O 1
ATOM 792 N N . ARG A 1 93 ? 7.590 -12.001 -3.166 1.00 38.97 93 ARG A N 1
ATOM 793 C CA . ARG A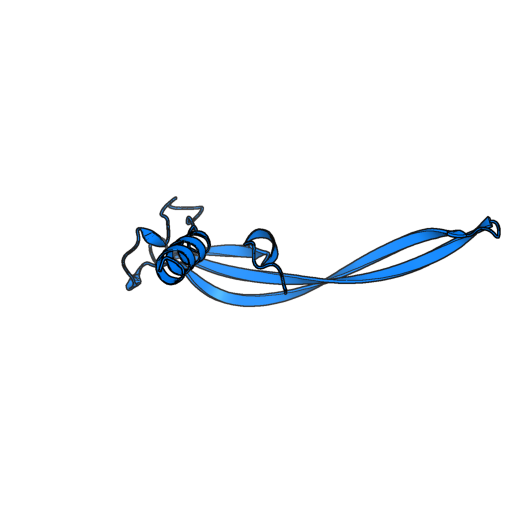 1 93 ? 8.422 -13.146 -3.510 1.00 38.97 93 ARG A CA 1
ATOM 794 C C . ARG A 1 93 ? 8.028 -13.601 -4.902 1.00 38.97 93 ARG A C 1
ATOM 796 O O . ARG A 1 93 ? 6.811 -13.537 -5.193 1.00 38.97 93 ARG A O 1
#